Protein AF-D7MXZ9-F1 (afdb_monomer)

Sequence (85 aa):
MGNLFVKKPQITEVDRAILSLKTQRRKLSQYQQKLEKVIEAEKQAARDLIREKRKDRALLALRKKRTQEELLKQVDQWVINVEQQ

InterPro domains:
  IPR005024 Snf7 family [PF03357] (17-85)
  IPR005024 Snf7 family [PTHR22761] (10-85)

Organism: Arabidopsis lyrata subsp. lyrata (NCBI:txid81972)

Radius of gyration: 22.24 Å; Cα contacts (8 Å, |Δi|>4): 42; chains: 1; bounding box: 36×32×70 Å

Structure (mmCIF, N/CA/C/O backbone):
data_AF-D7MXZ9-F1
#
_entry.id   AF-D7MXZ9-F1
#
loop_
_atom_site.group_PDB
_atom_site.id
_atom_site.type_symbol
_atom_site.label_atom_id
_atom_site.label_alt_id
_atom_site.label_comp_id
_atom_site.label_asym_id
_atom_site.label_entity_id
_atom_site.label_seq_id
_atom_site.pdbx_PDB_ins_code
_atom_site.Cartn_x
_atom_site.Cartn_y
_atom_site.Cartn_z
_atom_site.occupancy
_atom_site.B_iso_or_equiv
_atom_site.auth_seq_id
_atom_site.auth_comp_id
_atom_site.auth_asym_id
_atom_site.auth_atom_id
_atom_site.pdbx_PDB_model_num
ATOM 1 N N . MET A 1 1 ? 13.042 27.793 -49.161 1.00 48.47 1 MET A N 1
ATOM 2 C CA . MET A 1 1 ? 14.021 26.687 -49.240 1.00 48.47 1 MET A CA 1
ATOM 3 C C . MET A 1 1 ? 13.885 25.863 -47.966 1.00 48.47 1 MET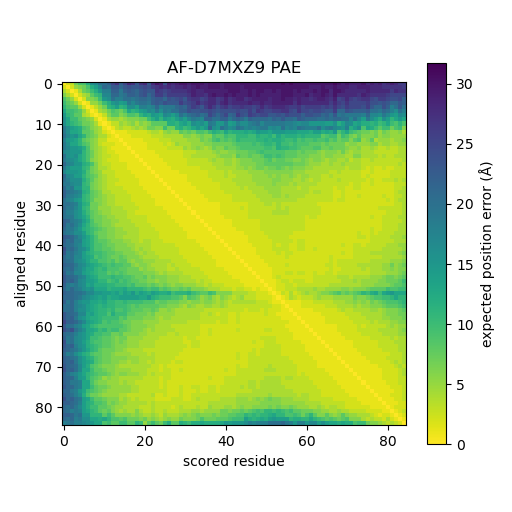 A C 1
ATOM 5 O O . MET A 1 1 ? 14.401 26.267 -46.934 1.00 48.47 1 MET A O 1
ATOM 9 N N . GLY A 1 2 ? 13.051 24.821 -47.992 1.00 50.00 2 GLY A N 1
ATOM 10 C CA . GLY A 1 2 ? 12.706 24.028 -46.809 1.00 50.00 2 GLY A CA 1
ATOM 11 C C . GLY A 1 2 ? 13.544 22.756 -46.730 1.00 50.00 2 GLY A C 1
ATOM 12 O O . GLY A 1 2 ? 13.479 21.926 -47.632 1.00 50.00 2 GLY A O 1
ATOM 13 N N . ASN A 1 3 ? 14.292 22.580 -45.641 1.00 55.72 3 ASN A N 1
ATOM 14 C CA . ASN A 1 3 ? 14.905 21.298 -45.302 1.00 55.72 3 ASN A CA 1
ATOM 15 C C . ASN A 1 3 ? 13.815 20.354 -44.765 1.00 55.72 3 ASN A C 1
ATOM 17 O O . ASN A 1 3 ? 13.491 20.371 -43.581 1.00 55.72 3 ASN A O 1
ATOM 21 N N . LEU A 1 4 ? 13.239 19.539 -45.652 1.00 59.72 4 LEU A N 1
ATOM 22 C CA . LEU A 1 4 ? 12.161 18.576 -45.368 1.00 59.72 4 LEU A CA 1
ATOM 23 C C . LEU A 1 4 ? 12.647 17.146 -45.073 1.00 59.72 4 LEU A C 1
ATOM 25 O O . LEU A 1 4 ? 11.838 16.227 -45.005 1.00 59.72 4 LEU A O 1
ATOM 29 N N . PHE A 1 5 ? 13.947 16.932 -44.863 1.00 63.28 5 PHE A N 1
ATOM 30 C CA . PH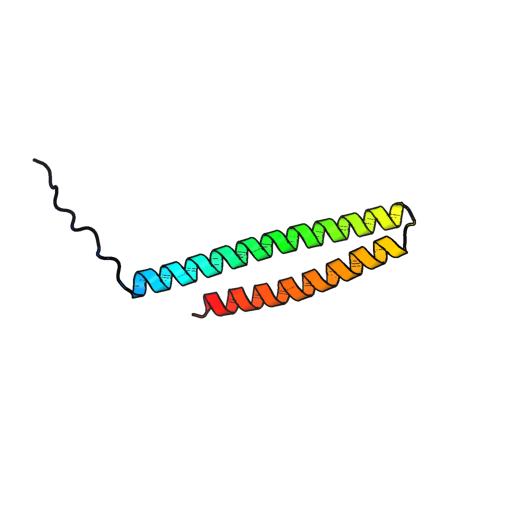E A 1 5 ? 14.496 15.598 -44.599 1.00 63.28 5 PHE A CA 1
ATOM 31 C C . PHE A 1 5 ? 15.246 15.529 -43.267 1.00 63.28 5 PHE A C 1
ATOM 33 O O . PHE A 1 5 ? 16.431 15.217 -43.196 1.00 63.28 5 PHE A O 1
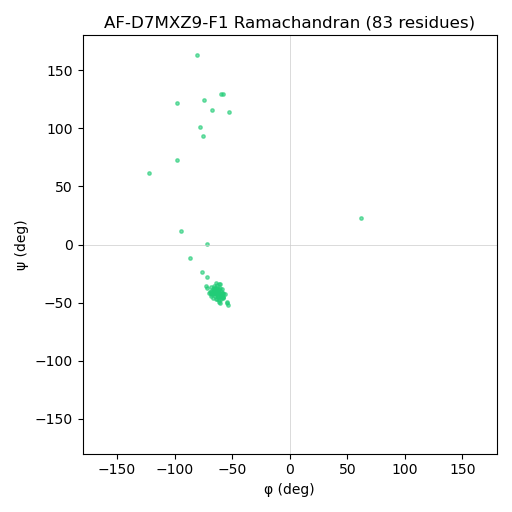ATOM 40 N N . VAL A 1 6 ? 14.527 15.778 -42.172 1.00 65.25 6 VAL A N 1
ATOM 41 C CA . VAL A 1 6 ? 14.942 15.245 -40.870 1.00 65.25 6 VAL A CA 1
ATOM 42 C C . VAL A 1 6 ? 14.527 13.773 -40.862 1.00 65.25 6 VAL A C 1
ATOM 44 O O . VAL A 1 6 ? 13.346 13.462 -40.699 1.00 65.25 6 VAL A O 1
ATOM 47 N N . LYS A 1 7 ? 15.476 12.855 -41.101 1.00 64.94 7 LYS A N 1
ATOM 48 C CA . LYS A 1 7 ? 15.249 11.414 -40.903 1.00 64.94 7 LYS A CA 1
ATOM 49 C C . LYS A 1 7 ? 14.717 11.222 -39.483 1.00 64.94 7 LYS A C 1
ATOM 51 O O . LYS A 1 7 ? 15.431 11.494 -38.521 1.00 64.94 7 LYS A O 1
ATOM 56 N N . LYS A 1 8 ? 13.464 10.780 -39.349 1.00 68.88 8 LYS A N 1
ATOM 57 C CA . LYS A 1 8 ? 12.918 10.421 -38.038 1.00 68.88 8 LYS A CA 1
ATOM 58 C C . LYS A 1 8 ? 13.785 9.293 -37.461 1.00 68.88 8 LYS A C 1
ATOM 60 O O . LYS A 1 8 ? 14.036 8.329 -38.191 1.00 68.88 8 LYS A O 1
ATOM 65 N N . PRO A 1 9 ? 14.262 9.405 -36.210 1.00 74.56 9 PRO A N 1
ATOM 66 C CA . PRO A 1 9 ? 15.030 8.336 -35.587 1.00 74.56 9 PRO A CA 1
ATOM 67 C C . PRO A 1 9 ? 14.186 7.058 -35.579 1.00 74.56 9 PRO A C 1
ATOM 69 O O . PRO A 1 9 ? 13.008 7.082 -35.215 1.00 74.56 9 PRO A O 1
ATOM 72 N N . GLN A 1 10 ? 14.770 5.959 -36.056 1.00 79.69 10 GLN A N 1
ATOM 73 C CA . GLN A 1 10 ? 14.105 4.662 -36.044 1.00 79.69 10 GLN A CA 1
ATOM 74 C C . GLN A 1 10 ? 14.113 4.136 -34.613 1.00 79.69 10 GLN A C 1
ATOM 76 O O . GLN A 1 10 ? 15.167 4.049 -33.991 1.00 79.69 10 GLN A O 1
ATOM 81 N N . ILE A 1 11 ? 12.929 3.820 -34.093 1.00 80.81 11 ILE A N 1
ATOM 82 C CA . ILE A 1 11 ? 12.769 3.289 -32.739 1.00 80.81 11 ILE A CA 1
ATOM 83 C C . ILE A 1 11 ? 13.396 1.896 -32.698 1.00 80.81 11 ILE A C 1
ATOM 85 O O . ILE A 1 11 ? 12.898 0.981 -33.362 1.00 80.81 11 ILE A O 1
ATOM 89 N N . THR A 1 12 ? 14.455 1.740 -31.909 1.00 89.25 12 THR A N 1
ATOM 90 C CA . THR A 1 12 ? 15.148 0.462 -31.720 1.00 89.25 12 THR A CA 1
ATOM 91 C C . THR A 1 12 ? 14.412 -0.426 -30.712 1.00 89.25 12 THR A C 1
ATOM 93 O O . THR A 1 12 ? 13.561 0.033 -29.945 1.00 89.25 12 THR A O 1
ATOM 96 N N . GLU A 1 13 ? 14.715 -1.724 -30.692 1.00 87.50 13 GLU A N 1
ATOM 97 C CA . GLU A 1 13 ? 14.171 -2.644 -29.678 1.00 87.50 13 GLU A CA 1
ATOM 98 C C . GLU A 1 13 ? 14.580 -2.233 -28.257 1.00 87.50 13 GLU A C 1
ATOM 100 O O . GLU A 1 13 ? 13.776 -2.321 -27.327 1.00 87.50 13 GLU A O 1
ATOM 105 N N . VAL A 1 14 ? 15.786 -1.676 -28.115 1.00 85.88 14 VAL A N 1
ATOM 106 C CA . VAL A 1 14 ? 16.296 -1.107 -26.863 1.00 85.88 14 VAL A CA 1
ATOM 107 C C . VAL A 1 14 ? 15.429 0.070 -26.407 1.00 85.88 14 VAL A C 1
ATOM 109 O O . VAL A 1 14 ? 15.010 0.107 -25.251 1.00 85.88 14 VAL A O 1
ATOM 112 N N . ASP A 1 15 ? 15.061 0.984 -27.313 1.00 87.00 15 ASP A N 1
ATOM 113 C CA . ASP A 1 15 ? 14.177 2.114 -26.985 1.00 87.00 15 ASP A CA 1
ATOM 114 C C . ASP A 1 15 ? 12.802 1.643 -26.485 1.00 87.00 15 ASP A C 1
ATOM 116 O O . ASP A 1 15 ? 12.228 2.226 -25.559 1.00 87.00 15 ASP A O 1
ATOM 120 N N . ARG A 1 16 ? 12.273 0.558 -27.068 1.00 89.31 16 ARG A N 1
ATOM 121 C CA . ARG A 1 16 ? 11.002 -0.051 -26.643 1.00 89.31 16 ARG A CA 1
ATOM 122 C C . ARG A 1 16 ? 11.118 -0.688 -25.259 1.00 89.31 16 ARG A C 1
ATOM 124 O O . ARG A 1 16 ? 10.212 -0.507 -24.444 1.00 89.31 16 ARG A O 1
ATOM 131 N N . ALA A 1 17 ? 12.216 -1.389 -24.980 1.00 88.19 17 ALA A N 1
ATOM 132 C CA . ALA A 1 17 ? 12.478 -1.988 -23.672 1.00 88.19 17 ALA A CA 1
ATOM 133 C C . ALA A 1 17 ? 12.599 -0.911 -22.580 1.00 88.19 17 ALA A C 1
ATOM 135 O O . ALA A 1 17 ? 11.904 -0.982 -21.564 1.00 88.19 17 ALA A O 1
ATOM 136 N N . ILE A 1 18 ? 13.369 0.152 -22.840 1.00 89.56 18 ILE A N 1
ATOM 137 C CA . ILE A 1 18 ? 13.514 1.300 -21.932 1.00 89.56 18 ILE A CA 1
ATOM 138 C C . ILE A 1 18 ? 12.156 1.968 -21.675 1.00 89.56 18 ILE A C 1
ATOM 140 O O . ILE A 1 18 ? 11.827 2.313 -20.537 1.00 89.56 18 ILE A O 1
ATOM 144 N N . LEU A 1 19 ? 11.338 2.156 -22.715 1.00 92.44 19 LEU A N 1
ATOM 145 C CA . LEU A 1 19 ? 10.001 2.731 -22.563 1.00 92.44 19 LEU A CA 1
ATOM 146 C C . LEU A 1 19 ? 9.086 1.843 -21.706 1.00 92.44 19 LEU A C 1
ATOM 148 O O . LEU A 1 19 ? 8.318 2.362 -20.888 1.00 92.44 19 LEU A O 1
ATOM 152 N N . SER A 1 20 ? 9.167 0.523 -21.878 1.00 90.44 20 SER A N 1
ATOM 153 C CA . SER A 1 20 ? 8.407 -0.442 -21.082 1.00 90.44 20 SER A CA 1
ATOM 154 C C . SER A 1 20 ? 8.774 -0.349 -19.599 1.00 90.44 20 SER A C 1
ATOM 156 O O . SER A 1 20 ? 7.883 -0.142 -18.772 1.00 90.44 20 SER A O 1
ATOM 158 N N . LEU A 1 21 ? 10.072 -0.367 -19.269 1.00 91.69 21 LEU A N 1
ATOM 159 C CA . LEU A 1 21 ? 10.570 -0.231 -17.893 1.00 91.69 21 LEU A CA 1
ATOM 160 C C . LEU A 1 21 ? 10.132 1.098 -17.261 1.00 91.69 21 LEU A C 1
ATOM 162 O O . LEU A 1 21 ? 9.574 1.127 -16.163 1.00 91.69 21 LEU A O 1
ATOM 166 N N . LYS A 1 22 ? 10.257 2.215 -17.994 1.00 92.69 22 LYS A N 1
ATOM 167 C CA . LYS A 1 22 ? 9.768 3.530 -17.533 1.00 92.69 22 LYS A CA 1
ATOM 168 C C . LYS A 1 22 ? 8.263 3.531 -17.267 1.00 92.69 22 LYS A C 1
ATOM 170 O O . LYS A 1 22 ? 7.796 4.129 -16.295 1.00 92.69 22 LYS A O 1
ATOM 175 N N . THR A 1 23 ? 7.495 2.863 -18.123 1.00 93.88 23 THR A N 1
ATOM 176 C CA . THR A 1 23 ? 6.042 2.745 -17.967 1.00 93.88 23 THR A CA 1
ATOM 177 C C . THR A 1 23 ? 5.686 1.897 -16.748 1.00 93.88 23 THR A C 1
ATOM 179 O O . THR A 1 23 ? 4.789 2.276 -15.993 1.00 93.88 23 THR A O 1
ATOM 182 N N . GLN A 1 24 ? 6.389 0.783 -16.527 1.00 91.56 24 GLN A N 1
ATOM 183 C CA . GLN A 1 24 ? 6.219 -0.074 -15.353 1.00 91.56 24 GLN A CA 1
ATOM 184 C C . GLN A 1 24 ? 6.519 0.693 -14.064 1.00 91.56 24 GLN A C 1
ATOM 186 O O . GLN A 1 24 ? 5.653 0.752 -13.190 1.00 91.56 24 GLN A O 1
ATOM 191 N N . ARG A 1 25 ? 7.663 1.387 -13.991 1.00 92.75 25 ARG A N 1
ATOM 192 C CA . ARG A 1 25 ? 8.029 2.235 -12.846 1.00 92.75 25 ARG A CA 1
ATOM 193 C C . ARG A 1 25 ? 6.946 3.265 -12.541 1.00 92.75 25 ARG A C 1
ATOM 195 O O . ARG A 1 25 ? 6.456 3.338 -11.420 1.00 92.75 25 ARG A O 1
ATOM 202 N N . ARG A 1 26 ? 6.491 4.012 -13.555 1.00 94.31 26 ARG A N 1
ATOM 203 C CA . ARG A 1 26 ? 5.441 5.029 -13.382 1.00 94.31 26 ARG A CA 1
ATOM 204 C C . ARG A 1 26 ? 4.139 4.433 -12.840 1.00 94.31 26 ARG A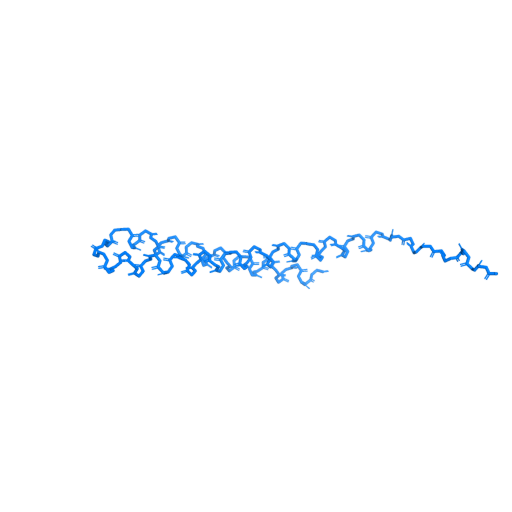 C 1
ATOM 206 O O . ARG A 1 26 ? 3.504 5.051 -11.989 1.00 94.31 26 ARG A O 1
ATOM 213 N N . LYS A 1 27 ? 3.723 3.262 -13.331 1.00 94.50 27 LYS A N 1
ATOM 214 C CA . LYS A 1 27 ? 2.515 2.577 -12.845 1.00 94.50 27 LYS A CA 1
ATOM 215 C C . LYS A 1 27 ? 2.663 2.136 -11.389 1.00 94.50 27 LYS A C 1
ATOM 217 O O . LYS A 1 27 ? 1.724 2.330 -10.621 1.00 94.50 27 LYS A O 1
ATOM 222 N N . LEU A 1 28 ? 3.825 1.603 -11.009 1.00 93.69 28 LEU A N 1
ATOM 223 C CA . LEU A 1 28 ? 4.110 1.215 -9.627 1.00 93.69 28 LEU A CA 1
ATOM 224 C C . LEU A 1 28 ? 4.102 2.429 -8.689 1.00 93.69 28 LEU A C 1
ATOM 226 O O . LEU A 1 28 ? 3.387 2.402 -7.694 1.00 93.69 28 LEU A O 1
ATOM 230 N N . SER A 1 29 ? 4.758 3.536 -9.051 1.00 93.06 29 SER A N 1
ATOM 231 C CA . SER A 1 29 ? 4.723 4.771 -8.247 1.00 93.06 29 SER A CA 1
ATOM 232 C C . SER A 1 29 ? 3.308 5.348 -8.113 1.00 93.06 29 SER A C 1
ATOM 234 O O . SER A 1 29 ? 2.917 5.824 -7.051 1.00 93.06 29 SER A O 1
ATOM 236 N N . GLN A 1 30 ? 2.492 5.288 -9.172 1.00 94.81 30 GLN A N 1
ATOM 237 C CA . GLN A 1 30 ? 1.083 5.689 -9.083 1.00 94.81 30 GLN A CA 1
ATOM 238 C C . GLN A 1 30 ? 0.281 4.782 -8.148 1.00 94.81 30 GLN A C 1
ATOM 240 O O . GLN A 1 30 ? -0.628 5.254 -7.464 1.00 94.81 30 GLN A O 1
ATOM 245 N N . TYR A 1 31 ? 0.575 3.484 -8.144 1.00 94.94 31 TYR A N 1
ATOM 246 C CA . TYR A 1 31 ? -0.082 2.532 -7.260 1.00 94.94 31 TYR A CA 1
ATOM 247 C C . TYR A 1 31 ? 0.328 2.742 -5.797 1.00 94.94 31 TYR A C 1
ATOM 249 O O . TYR A 1 31 ? -0.548 2.793 -4.936 1.00 94.94 31 TYR A O 1
ATOM 257 N N . GLN A 1 32 ? 1.614 2.989 -5.539 1.00 93.62 32 GLN A N 1
ATOM 258 C CA . GLN A 1 32 ? 2.156 3.375 -4.234 1.00 93.62 32 GLN A CA 1
ATOM 259 C C . GLN A 1 32 ? 1.429 4.606 -3.666 1.00 93.62 32 GLN A C 1
ATOM 261 O O . GLN A 1 32 ? 0.845 4.536 -2.589 1.00 93.62 32 GLN A O 1
ATOM 266 N N . GLN A 1 33 ? 1.325 5.692 -4.442 1.00 95.25 33 GLN A N 1
ATOM 267 C CA . GLN A 1 33 ? 0.610 6.907 -4.018 1.00 95.25 33 GLN A CA 1
ATOM 268 C C . GLN A 1 33 ? -0.879 6.665 -3.733 1.00 95.25 33 GLN A C 1
ATOM 270 O O . GLN A 1 33 ? -1.476 7.321 -2.877 1.00 95.25 33 GLN A O 1
ATOM 275 N N . LYS A 1 34 ? -1.523 5.757 -4.477 1.00 95.69 34 LYS A N 1
ATOM 276 C CA . LYS A 1 34 ? -2.916 5.376 -4.204 1.00 95.69 34 LYS A CA 1
ATOM 277 C C . LYS A 1 34 ? -3.016 4.613 -2.886 1.00 95.69 34 LYS A C 1
ATOM 279 O O . LYS A 1 34 ? -3.906 4.928 -2.105 1.00 95.69 34 LYS A O 1
ATOM 284 N N . LEU A 1 35 ? -2.115 3.665 -2.633 1.00 94.69 35 LEU A N 1
ATOM 285 C CA . LEU A 1 35 ? -2.070 2.903 -1.383 1.00 94.69 35 LEU A CA 1
ATOM 286 C C . LEU A 1 35 ? -1.861 3.810 -0.170 1.00 94.69 35 LEU A C 1
ATOM 288 O O . LEU A 1 35 ? -2.627 3.719 0.782 1.00 94.69 35 LEU A O 1
ATOM 292 N N . GLU A 1 36 ? -0.914 4.745 -0.230 1.00 94.81 36 GLU A N 1
ATOM 293 C CA . GLU A 1 36 ? -0.676 5.717 0.848 1.00 94.81 36 GLU A CA 1
ATOM 294 C C . GLU A 1 36 ? -1.933 6.529 1.191 1.00 94.81 36 GLU A C 1
ATOM 296 O O . GLU A 1 36 ? -2.273 6.702 2.363 1.00 94.81 36 GLU A O 1
ATOM 301 N N . LYS A 1 37 ? -2.679 6.977 0.171 1.00 96.12 37 LYS A N 1
ATOM 302 C CA . LYS A 1 37 ? -3.949 7.692 0.373 1.00 96.12 37 LYS A CA 1
ATOM 303 C C . LYS A 1 37 ? -5.000 6.824 1.058 1.00 96.12 37 LYS A C 1
ATOM 305 O O . LYS A 1 37 ? -5.735 7.330 1.905 1.00 96.12 37 LYS A O 1
ATOM 310 N N . VAL A 1 38 ? -5.093 5.542 0.701 1.00 95.19 38 VAL A N 1
ATOM 311 C CA . VAL A 1 38 ? -6.051 4.626 1.337 1.00 95.19 38 VAL A CA 1
ATOM 312 C C . VAL A 1 38 ? -5.639 4.340 2.785 1.00 95.19 38 VAL A C 1
ATOM 314 O O . VAL A 1 38 ? -6.494 4.402 3.665 1.00 95.19 38 VAL A O 1
ATOM 317 N N . ILE A 1 39 ? -4.348 4.145 3.065 1.00 95.44 39 ILE A N 1
ATOM 318 C CA . ILE A 1 39 ? -3.823 3.958 4.427 1.00 95.44 39 ILE A CA 1
ATOM 319 C C . ILE A 1 39 ? -4.162 5.161 5.318 1.00 95.44 39 ILE A C 1
ATOM 321 O O . ILE A 1 39 ? -4.631 4.981 6.447 1.00 95.44 39 ILE A O 1
ATOM 325 N N . GLU A 1 40 ? -3.970 6.390 4.827 1.00 95.31 40 GLU A N 1
ATOM 326 C CA . GLU A 1 40 ? -4.313 7.593 5.598 1.00 95.31 40 GLU A CA 1
ATOM 327 C C . GLU A 1 40 ? -5.831 7.714 5.809 1.00 95.31 40 GLU A C 1
ATOM 329 O O . GLU A 1 40 ? -6.277 8.047 6.910 1.00 95.31 40 GLU A O 1
ATOM 334 N N . ALA A 1 41 ? -6.641 7.359 4.805 1.00 94.62 41 ALA A N 1
ATOM 335 C CA . ALA A 1 41 ? -8.095 7.320 4.939 1.00 94.62 41 ALA A CA 1
ATOM 336 C C . ALA A 1 41 ? -8.555 6.287 5.984 1.00 94.62 41 ALA A C 1
ATOM 338 O O . ALA A 1 41 ? -9.427 6.581 6.800 1.00 94.62 41 ALA A O 1
ATOM 339 N N . GLU A 1 42 ? -7.952 5.096 6.019 1.00 93.38 42 GLU A N 1
ATOM 340 C CA . GLU A 1 42 ? -8.274 4.063 7.010 1.00 93.38 42 GLU A CA 1
ATOM 341 C C . GLU A 1 42 ? -7.847 4.454 8.423 1.00 93.38 42 GLU A C 1
ATOM 343 O O . GLU A 1 42 ? -8.562 4.188 9.392 1.00 93.38 42 GLU A O 1
ATOM 348 N N . LYS A 1 43 ? -6.711 5.140 8.554 1.00 94.81 43 LYS A N 1
ATOM 349 C CA . LYS A 1 43 ? -6.250 5.712 9.822 1.00 94.81 43 LYS A CA 1
ATOM 350 C C . LYS A 1 43 ? -7.209 6.786 10.334 1.00 94.81 43 LYS A C 1
ATOM 352 O O . LYS A 1 43 ? -7.516 6.796 11.528 1.00 94.81 43 LYS A O 1
ATOM 357 N N . GLN A 1 44 ? -7.702 7.660 9.457 1.00 94.75 44 GLN A N 1
ATOM 358 C CA . GLN A 1 44 ? -8.696 8.664 9.827 1.00 94.75 44 GLN A CA 1
ATOM 359 C C . GLN A 1 44 ? -10.033 8.009 10.204 1.00 94.75 44 GLN A C 1
ATOM 361 O O . GLN A 1 44 ? -10.559 8.278 11.282 1.00 94.75 44 GLN A O 1
ATOM 366 N N . ALA A 1 45 ? -10.507 7.048 9.407 1.00 93.31 45 ALA A N 1
ATOM 367 C CA . ALA A 1 45 ? -11.715 6.283 9.709 1.00 93.31 45 ALA A CA 1
ATOM 368 C C . ALA A 1 45 ? -11.620 5.558 11.063 1.00 93.31 45 ALA A C 1
ATOM 370 O O . ALA A 1 45 ? -12.570 5.574 11.842 1.00 93.31 45 ALA A O 1
ATOM 371 N N . ALA A 1 46 ? -10.470 4.960 11.390 1.00 92.94 46 ALA A N 1
ATOM 372 C CA . ALA A 1 46 ? -10.255 4.332 12.691 1.00 92.94 46 ALA A CA 1
ATOM 373 C C . ALA A 1 46 ? -10.344 5.346 13.846 1.00 92.94 46 ALA A C 1
ATOM 375 O O . ALA A 1 46 ? -10.955 5.046 14.872 1.00 92.94 46 ALA A O 1
ATOM 376 N N . ARG A 1 47 ? -9.780 6.554 13.683 1.00 93.94 47 ARG A N 1
ATOM 377 C CA . ARG A 1 47 ? -9.875 7.634 14.684 1.00 93.94 47 ARG A CA 1
ATOM 378 C C . ARG A 1 47 ? -11.317 8.080 14.905 1.00 93.94 47 ARG A C 1
ATOM 380 O O . ARG A 1 47 ? -11.733 8.229 16.053 1.00 93.94 47 ARG A O 1
ATOM 387 N N . ASP A 1 48 ? -12.077 8.249 13.831 1.00 94.75 48 ASP A N 1
ATOM 388 C CA . ASP A 1 48 ? -13.471 8.687 13.909 1.00 94.75 48 ASP A CA 1
ATOM 389 C C . ASP A 1 48 ? -14.363 7.603 14.534 1.00 94.75 48 ASP A C 1
ATOM 391 O O . ASP A 1 48 ? -15.143 7.884 15.442 1.00 94.75 48 ASP A O 1
ATOM 395 N N . LEU A 1 49 ? -14.142 6.329 14.195 1.00 94.31 49 LEU A N 1
ATOM 396 C CA . LEU A 1 49 ? -14.852 5.199 14.808 1.00 94.31 49 LEU A CA 1
ATOM 397 C C . LEU A 1 49 ? -14.560 5.040 16.309 1.00 94.31 49 LEU A C 1
ATOM 399 O O . LEU A 1 49 ? -15.443 4.630 17.067 1.00 94.31 49 LEU A O 1
ATOM 403 N N . ILE A 1 50 ? -13.347 5.376 16.762 1.00 93.00 50 ILE A N 1
ATOM 404 C CA . ILE A 1 50 ? -13.016 5.407 18.196 1.00 93.00 50 ILE A CA 1
ATOM 405 C C . ILE A 1 50 ? -13.799 6.519 18.904 1.00 93.00 50 ILE A C 1
ATOM 407 O O . ILE A 1 50 ? -14.335 6.279 19.988 1.00 93.00 50 ILE A O 1
ATOM 411 N N . ARG A 1 51 ? -13.918 7.705 18.290 1.00 94.12 51 ARG A N 1
ATOM 412 C CA . ARG A 1 51 ? -14.718 8.824 18.826 1.00 94.12 51 ARG A CA 1
ATOM 413 C C . ARG A 1 51 ? -16.202 8.468 18.920 1.00 94.12 51 ARG A C 1
ATOM 415 O O . ARG A 1 51 ? -16.837 8.778 19.922 1.00 94.12 51 ARG A O 1
ATOM 422 N N . GLU A 1 52 ? -16.721 7.730 17.941 1.00 94.56 52 GLU A N 1
ATOM 423 C CA . GLU A 1 52 ? -18.087 7.183 17.942 1.00 94.56 52 GLU A CA 1
ATOM 424 C C . GLU A 1 52 ? -18.294 6.014 18.932 1.00 94.56 52 GLU A C 1
ATOM 426 O O . GLU A 1 52 ? -19.393 5.468 19.015 1.00 94.56 52 GLU A O 1
ATOM 431 N N . LYS A 1 53 ? -17.263 5.599 19.687 1.00 92.38 53 LYS A N 1
ATOM 432 C CA . LYS A 1 53 ? -17.264 4.432 20.598 1.00 92.38 53 LYS A CA 1
ATOM 433 C C . LYS A 1 53 ? -17.512 3.080 19.904 1.00 92.38 53 LYS A C 1
ATOM 435 O O . LYS A 1 53 ? -17.887 2.103 20.551 1.00 92.38 53 LYS A O 1
ATOM 440 N N . ARG A 1 54 ? -17.240 2.972 18.600 1.00 92.56 54 ARG A N 1
ATOM 441 C CA . ARG A 1 54 ? -17.475 1.767 17.780 1.00 92.56 54 ARG A CA 1
ATOM 442 C C . ARG A 1 54 ? -16.206 0.936 17.622 1.00 92.56 54 ARG A C 1
ATOM 444 O O . ARG A 1 54 ? -15.597 0.880 16.550 1.00 92.56 54 ARG A O 1
ATOM 451 N N . LYS A 1 55 ? -15.815 0.269 18.708 1.00 89.88 55 LYS A N 1
ATOM 452 C CA . LYS A 1 55 ? -14.538 -0.458 18.816 1.00 89.88 55 LYS A CA 1
ATOM 453 C C . LYS A 1 55 ? -14.350 -1.548 17.753 1.00 89.88 55 LYS A C 1
ATOM 455 O O . LYS A 1 55 ? -13.280 -1.614 17.157 1.00 89.88 55 LYS A O 1
ATOM 460 N N . ASP A 1 56 ? -15.380 -2.337 17.450 1.00 91.44 56 ASP A N 1
ATOM 461 C CA . ASP A 1 56 ? -15.260 -3.460 16.502 1.00 91.44 56 ASP A CA 1
ATOM 462 C C . ASP A 1 56 ? -14.943 -2.990 15.079 1.00 91.44 56 ASP A C 1
ATOM 464 O O . ASP A 1 56 ? -14.103 -3.561 14.379 1.00 91.44 56 ASP A O 1
ATOM 468 N N . ARG A 1 57 ? -15.575 -1.887 14.658 1.00 91.31 57 ARG A N 1
ATOM 469 C CA . ARG A 1 57 ? -15.321 -1.284 13.345 1.00 91.31 57 ARG A CA 1
ATOM 470 C C . ARG A 1 57 ? -13.954 -0.612 13.291 1.00 91.31 57 ARG A C 1
ATOM 472 O O . ARG A 1 57 ? -13.281 -0.716 12.268 1.00 91.31 57 ARG A O 1
ATOM 479 N N . ALA A 1 58 ? -13.526 0.032 14.378 1.00 92.31 58 ALA A N 1
ATOM 480 C CA . ALA A 1 58 ? -12.185 0.603 14.468 1.00 92.31 58 ALA A CA 1
ATOM 481 C C . ALA A 1 58 ? -11.106 -0.488 14.353 1.00 92.31 58 ALA A C 1
ATOM 483 O O . ALA A 1 58 ? -10.138 -0.325 13.614 1.00 92.31 58 ALA A O 1
ATOM 484 N N . LEU A 1 59 ? -11.303 -1.637 15.008 1.00 93.69 59 LEU A N 1
ATOM 485 C CA . LEU A 1 59 ? -10.391 -2.777 14.917 1.00 93.69 59 LEU A CA 1
ATOM 486 C C . LEU A 1 59 ? -10.315 -3.337 13.488 1.00 93.69 59 LEU A C 1
ATOM 488 O O . LEU A 1 59 ? -9.227 -3.653 13.006 1.00 93.69 59 LEU A O 1
ATOM 492 N N . LEU A 1 60 ? -11.449 -3.419 12.786 1.00 94.50 60 LEU A N 1
ATOM 493 C CA . LEU A 1 60 ? -11.475 -3.820 11.380 1.00 94.50 60 LEU A CA 1
ATOM 494 C C . LEU A 1 60 ? -10.699 -2.836 10.490 1.00 94.50 60 LEU A C 1
ATOM 496 O O . LEU A 1 60 ? -9.913 -3.278 9.655 1.00 94.50 60 LEU A O 1
ATOM 500 N N . ALA A 1 61 ? -10.883 -1.526 10.682 1.00 92.94 61 ALA A N 1
ATOM 501 C CA . ALA A 1 61 ? -10.145 -0.501 9.940 1.00 92.94 61 ALA A CA 1
ATOM 502 C C . ALA A 1 61 ? -8.628 -0.604 10.180 1.00 92.94 61 ALA A C 1
ATOM 504 O O . ALA A 1 61 ? -7.848 -0.556 9.234 1.00 92.94 61 ALA A O 1
ATOM 505 N N . LEU A 1 62 ? -8.203 -0.852 11.422 1.00 93.31 62 LEU A N 1
ATOM 506 C CA . LEU A 1 62 ? -6.790 -1.063 11.754 1.00 93.31 62 LEU A CA 1
ATOM 507 C C . LEU A 1 62 ? -6.210 -2.344 11.134 1.00 93.31 62 LEU A C 1
ATOM 509 O O . LEU A 1 62 ? -5.051 -2.354 10.720 1.00 93.31 62 LEU A O 1
ATOM 513 N N . ARG A 1 63 ? -6.997 -3.425 11.040 1.00 94.94 63 ARG A N 1
ATOM 514 C CA . ARG A 1 63 ? -6.570 -4.657 10.353 1.00 94.94 63 ARG A CA 1
ATOM 515 C C . ARG A 1 63 ? -6.371 -4.425 8.859 1.00 94.94 63 ARG A C 1
ATOM 517 O O . ARG A 1 63 ? -5.356 -4.857 8.321 1.00 94.94 63 ARG A O 1
ATOM 524 N N . LYS A 1 64 ? -7.297 -3.712 8.210 1.00 94.00 64 LYS A N 1
ATOM 525 C CA . LYS A 1 64 ? -7.151 -3.336 6.798 1.00 94.00 64 LYS A CA 1
ATOM 526 C C . LYS A 1 64 ? -5.917 -2.458 6.581 1.00 94.00 64 LYS A C 1
ATOM 528 O O . LYS A 1 64 ? -5.111 -2.776 5.705 1.00 94.00 64 LYS A O 1
ATOM 533 N N . LYS A 1 65 ? -5.683 -1.490 7.474 1.00 94.81 65 LYS A N 1
ATOM 534 C CA . LYS A 1 65 ? -4.497 -0.627 7.431 1.00 94.81 65 LYS A CA 1
ATOM 535 C C . LYS A 1 65 ? -3.220 -1.457 7.414 1.00 94.81 65 LYS A C 1
ATOM 537 O O . LYS A 1 65 ? -2.373 -1.266 6.550 1.00 94.81 65 LYS A O 1
ATOM 542 N N . ARG A 1 66 ? -3.110 -2.427 8.327 1.00 95.50 66 ARG A N 1
ATOM 543 C CA . ARG A 1 66 ? -1.947 -3.320 8.401 1.00 95.50 66 ARG A CA 1
ATOM 544 C C . ARG A 1 66 ? -1.725 -4.086 7.095 1.00 95.50 66 ARG A C 1
ATOM 546 O O . ARG A 1 66 ? -0.600 -4.134 6.612 1.00 95.50 66 ARG A O 1
ATOM 553 N N . THR A 1 67 ? -2.780 -4.653 6.508 1.00 95.81 67 THR A N 1
ATOM 554 C CA . THR A 1 67 ? -2.651 -5.386 5.235 1.00 95.81 67 THR A CA 1
ATOM 555 C C . THR A 1 67 ? -2.204 -4.482 4.086 1.00 95.81 67 THR A C 1
ATOM 557 O O . THR A 1 67 ? -1.424 -4.905 3.237 1.00 95.81 67 THR A O 1
ATOM 560 N N . GLN A 1 68 ? -2.637 -3.218 4.075 1.00 93.75 68 GLN A N 1
ATOM 561 C CA . GLN A 1 68 ? -2.202 -2.249 3.070 1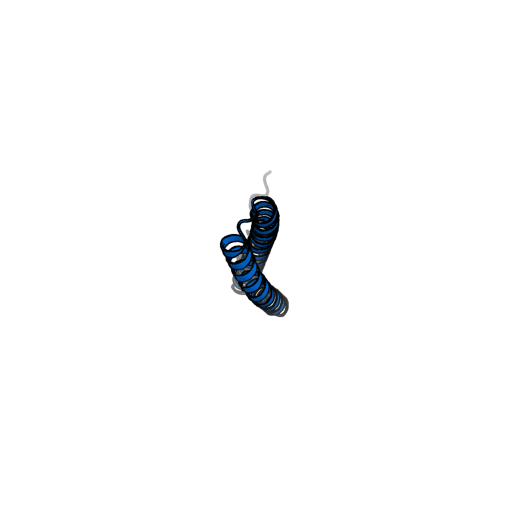.00 93.75 68 GLN A CA 1
ATOM 562 C C . GLN A 1 68 ? -0.760 -1.792 3.283 1.00 93.75 68 GLN A C 1
ATOM 564 O O . GLN A 1 68 ? -0.042 -1.611 2.308 1.00 93.75 68 GLN A O 1
ATOM 569 N N . GLU A 1 69 ? -0.308 -1.653 4.532 1.00 94.31 69 GLU A N 1
ATOM 570 C CA . GLU A 1 69 ? 1.096 -1.366 4.854 1.00 94.31 69 GLU A CA 1
ATOM 571 C C . GLU A 1 69 ? 2.021 -2.519 4.438 1.00 94.31 69 GLU A C 1
ATOM 573 O O . GLU A 1 69 ? 3.119 -2.286 3.937 1.00 94.31 69 GLU A O 1
ATOM 578 N N . GLU A 1 70 ? 1.583 -3.768 4.605 1.00 95.56 70 GLU A N 1
ATOM 579 C CA . GLU A 1 70 ? 2.314 -4.943 4.115 1.00 95.56 70 GLU A CA 1
ATOM 580 C C . GLU A 1 70 ? 2.378 -4.963 2.579 1.00 95.56 70 GLU A C 1
ATOM 582 O O . GLU A 1 70 ? 3.441 -5.220 2.013 1.00 95.56 70 GLU A O 1
ATOM 587 N N . LEU A 1 71 ? 1.280 -4.618 1.900 1.00 94.38 71 LEU A N 1
ATOM 588 C CA . LEU A 1 71 ? 1.247 -4.496 0.442 1.00 94.38 71 LEU A CA 1
ATOM 589 C C . LEU A 1 71 ? 2.123 -3.341 -0.068 1.00 94.38 71 LEU A C 1
ATOM 591 O O . LEU A 1 71 ? 2.816 -3.506 -1.068 1.00 94.38 71 LEU A O 1
ATOM 595 N N . LEU A 1 72 ? 2.148 -2.202 0.630 1.00 94.38 72 LEU A N 1
ATOM 596 C CA . LEU A 1 72 ? 2.998 -1.059 0.289 1.00 94.38 72 LEU A CA 1
ATOM 597 C C . LEU A 1 72 ? 4.479 -1.460 0.272 1.00 94.38 72 LEU A C 1
ATOM 599 O O . LEU A 1 72 ? 5.166 -1.192 -0.707 1.00 94.38 72 LEU A O 1
ATOM 603 N N . LYS A 1 73 ? 4.935 -2.215 1.281 1.00 94.94 73 LYS A N 1
ATOM 604 C CA . LYS A 1 73 ? 6.310 -2.744 1.325 1.00 94.94 73 LYS A CA 1
ATOM 605 C C . LYS A 1 73 ? 6.643 -3.639 0.129 1.00 94.94 73 LYS A C 1
ATOM 607 O O . LYS A 1 73 ? 7.761 -3.601 -0.375 1.00 94.94 73 LYS A O 1
ATOM 612 N N . GLN A 1 74 ? 5.691 -4.455 -0.326 1.00 94.31 74 GLN A N 1
ATOM 613 C CA . GLN A 1 74 ? 5.890 -5.290 -1.517 1.00 94.31 74 GLN A CA 1
ATOM 614 C C . GLN A 1 74 ? 6.001 -4.437 -2.785 1.00 94.31 74 GLN A C 1
ATOM 616 O O . GLN A 1 74 ? 6.855 -4.702 -3.629 1.00 94.31 74 GLN A O 1
ATOM 621 N N . VAL A 1 75 ? 5.179 -3.391 -2.901 1.00 92.31 75 VAL A N 1
ATOM 622 C CA . VAL A 1 75 ? 5.232 -2.444 -4.023 1.00 92.31 75 VAL A CA 1
ATOM 623 C C . VAL A 1 75 ? 6.559 -1.689 -4.041 1.00 92.31 75 VAL A C 1
ATOM 625 O O . VAL A 1 75 ? 7.158 -1.579 -5.109 1.00 92.31 75 VAL A O 1
ATOM 628 N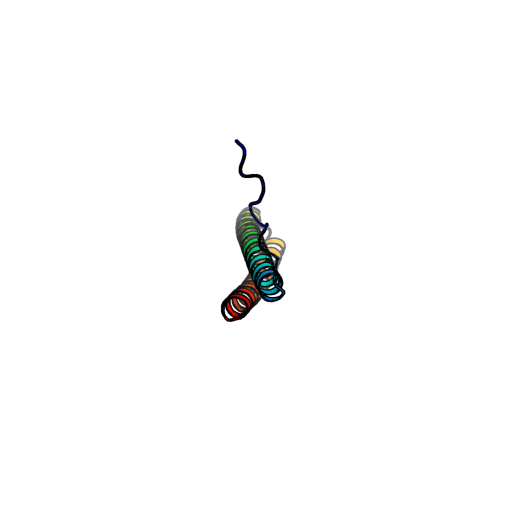 N . ASP A 1 76 ? 7.056 -1.244 -2.886 1.00 91.12 76 ASP A N 1
ATOM 629 C CA . ASP A 1 76 ? 8.367 -0.593 -2.770 1.00 91.12 76 ASP A CA 1
ATOM 630 C C . ASP A 1 76 ? 9.489 -1.515 -3.268 1.00 91.12 76 ASP A C 1
ATOM 632 O O . ASP A 1 76 ? 10.346 -1.097 -4.048 1.00 91.12 76 ASP A O 1
ATOM 636 N N . GLN A 1 77 ? 9.439 -2.803 -2.909 1.00 93.94 77 GLN A N 1
ATOM 637 C CA . GLN A 1 77 ? 10.395 -3.790 -3.409 1.00 93.94 77 GLN A CA 1
ATOM 638 C C . GLN A 1 77 ? 10.314 -3.955 -4.933 1.00 93.94 77 GLN A C 1
ATOM 640 O O . GLN A 1 77 ? 11.343 -4.058 -5.600 1.00 93.94 77 GLN A O 1
ATOM 645 N N . TRP A 1 78 ? 9.111 -3.966 -5.512 1.00 90.19 78 TRP A N 1
ATOM 646 C CA . TRP A 1 78 ? 8.950 -4.044 -6.966 1.00 90.19 78 TRP A CA 1
ATOM 647 C C . TRP A 1 78 ? 9.479 -2.802 -7.680 1.00 90.19 78 TRP A C 1
ATOM 649 O O . TRP A 1 78 ? 10.072 -2.938 -8.747 1.00 90.19 78 TRP A O 1
ATOM 659 N N . VAL A 1 79 ? 9.305 -1.609 -7.103 1.00 90.12 79 VAL A N 1
ATOM 660 C CA . VAL A 1 79 ? 9.871 -0.368 -7.655 1.00 90.12 79 VAL A CA 1
ATOM 661 C C . VAL A 1 79 ? 11.394 -0.454 -7.693 1.00 90.12 79 VAL A C 1
ATOM 663 O O . VAL A 1 79 ? 11.972 -0.209 -8.748 1.00 90.12 79 VAL A O 1
ATOM 666 N N . ILE A 1 80 ? 12.027 -0.877 -6.594 1.00 90.62 80 ILE A N 1
ATOM 667 C CA . ILE A 1 80 ? 13.487 -1.055 -6.521 1.00 90.62 80 ILE A CA 1
ATOM 668 C C . ILE A 1 80 ? 13.964 -2.053 -7.580 1.00 90.62 80 ILE A C 1
ATOM 670 O O . ILE A 1 80 ? 14.926 -1.783 -8.294 1.00 90.62 80 ILE A O 1
ATOM 674 N N . ASN A 1 81 ? 13.269 -3.182 -7.734 1.00 91.00 81 ASN A N 1
ATOM 675 C CA . ASN A 1 81 ? 13.644 -4.195 -8.720 1.00 91.00 81 ASN A CA 1
ATOM 676 C C . ASN A 1 81 ? 13.545 -3.667 -10.162 1.00 91.00 81 ASN A C 1
ATOM 678 O O . ASN A 1 81 ? 14.390 -4.001 -10.984 1.00 91.00 81 ASN A O 1
ATOM 682 N N . VAL A 1 82 ? 12.539 -2.839 -10.473 1.00 89.06 82 VAL A N 1
ATOM 683 C CA . VAL A 1 82 ? 12.395 -2.202 -11.798 1.00 89.06 82 VAL A CA 1
ATOM 684 C C . VAL A 1 82 ? 13.439 -1.102 -12.016 1.00 89.06 82 VAL A C 1
ATOM 686 O O . VAL A 1 82 ? 13.809 -0.837 -13.151 1.00 89.06 82 VAL A O 1
ATOM 689 N N . GLU A 1 83 ? 13.919 -0.452 -10.955 1.00 83.12 83 GLU A N 1
ATOM 690 C CA . GLU A 1 83 ? 14.990 0.552 -11.036 1.00 83.12 83 GLU A CA 1
ATOM 691 C C . GLU A 1 83 ? 16.386 -0.060 -11.213 1.00 83.12 83 GLU A 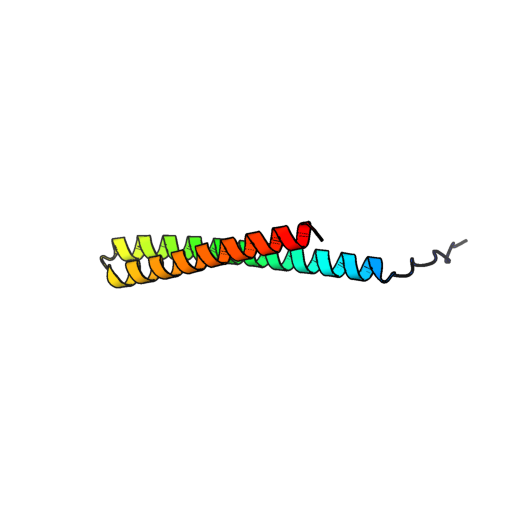C 1
ATOM 693 O O . GLU A 1 83 ? 17.283 0.620 -11.708 1.00 83.12 83 GLU A O 1
ATOM 698 N N . GLN A 1 84 ? 16.571 -1.320 -10.812 1.00 80.62 84 GLN A N 1
ATOM 699 C CA . GLN A 1 84 ? 17.828 -2.062 -10.960 1.00 80.62 84 GLN A CA 1
ATOM 700 C C . GLN A 1 84 ? 17.977 -2.775 -12.318 1.00 80.62 84 GLN A C 1
ATOM 702 O O . GLN A 1 84 ? 19.072 -3.259 -12.610 1.00 80.62 84 GLN A O 1
ATOM 707 N N . GLN A 1 85 ? 16.907 -2.858 -13.119 1.00 70.56 85 GLN A N 1
ATOM 708 C CA . GLN A 1 85 ? 16.897 -3.433 -14.476 1.00 70.56 85 GLN A CA 1
ATOM 709 C C . GLN A 1 85 ? 17.166 -2.379 -15.551 1.00 70.56 85 GLN A C 1
ATOM 711 O O . GLN A 1 85 ? 17.880 -2.726 -16.518 1.00 70.56 85 GLN A O 1
#

Foldseek 3Di:
DDPPDPPDDDQDPVNVVVVVLVVVLVVLVVVLVVLVVLLVVLVVVLVVCVVVVNNVVSVVSVVVSVVSVVVSVVSVVVSVVSVVD

Secondary structure (DSSP, 8-stat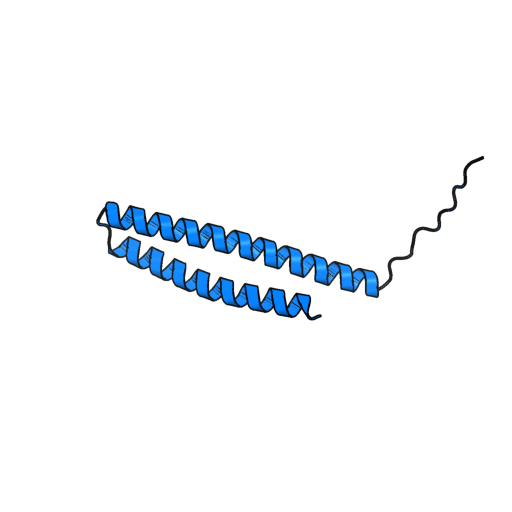e):
-------PPP--HHHHHHHHHHHHHHHHHHHHHHHHHHHHHHHHHHHHHHHTT-HHHHHHHHHHHHHHHHHHHHHHHHHHHHH--

pLDDT: mean 88.79, std 10.65, range [48.47, 96.12]

Nearest PDB structures (foldseek):
  5t8l-assembly1_A  TM=9.686E-01  e=5.371E-02  Saccharomyces cerevisiae S288C
  6zvt-assembly1_A  TM=9.786E-01  e=2.586E+00  Nostoc punctiforme
  9eon-assembly1_A  TM=9.711E-01  e=2.936E+00  Synechocystis sp. PCC 6803
  6zvs-assembly1_A  TM=9.791E-01  e=3.552E+00  Nostoc punctiforme
  6zw4-assembly1_A  TM=9.777E-01  e=3.552E+00  Nostoc punctiforme

Mean predicted aligned error: 7.24 Å

Solvent-accessible surface area (backbone atoms only — not comparable to full-atom values): 4813 Å² total; per-residue (Å²): 138,79,89,84,78,75,77,73,82,79,84,46,73,66,57,53,51,53,50,48,49,55,50,52,44,53,52,46,54,53,48,49,57,50,51,54,53,49,42,53,49,29,53,49,51,24,53,53,26,52,75,71,68,38,58,72,62,19,54,51,30,51,53,52,32,51,55,50,54,55,49,47,54,53,51,54,52,51,44,53,55,57,73,74,106

=== Feature glossary ===
Each block in this record encodes a different view of the same protein. In brief:

Predicted aligned error. PAE(i, j) answers: if I align the predicted and true structures on residue i, how far off (in Å) do I expect residue j to be? A block-diagonal PAE matrix with low values on the blocks and high values off-diagonal is the signature of a multi-domain protein with confidently predicted domains but uncertain inter-domain orientation.

Contact-map, Ramachandran, and PAE plots. Plot images: a contact map (which residues are close in 3D, as an N×N binary image), a Ramachandran scatter (backbone torsion angles, revealing secondary-structure composition at a glance), and — for AlphaFold structures — a PAE heatmap (pairwise prediction confidence).

Backbone torsions (φ/ψ). φ (phi) and ψ (psi) are the two rotatable backbone dihedrals per residue: φ is the C(i-1)–N–Cα–C torsion, ψ is the N–Cα–C–N(i+1) torsion, both in degrees on (−180°, 180°]. α-helical residues cluster near (−60°, −45°); β-strand residues near (−120°, +130°). A Ramachandran plot is simply a scatter of (φ, ψ) for every residue.

Foldseek 3Di. A 3Di character summarizes, for each residue, the relative orientation of the Cα frame of its nearest spatial neighbor. Because it encodes fold topology rather than chemistry, 3Di alignments detect remote structural similarity that sequence alignment misses.

Radius of gyration, Cα contacts, bounding box. Three whole-structure scalars: the radius of gyration (RMS distance of Cα from centroid, in Å), the count of Cα–Cα contacts (pairs closer than 8 Å and separated by more than four residues in sequence — i.e. tertiary, not local, contacts), and the bounding-box dimensions. Together they distinguish compact globular folds from extended fibres or disordered chains.

Sequence. Sequence gives the chain of amino acids in standard one-letter code (A=alanine, C=cysteine, …, Y=tyrosine), read N→C. It is the only feature that is directly encoded by the gene; all structural features are derived from the folded form of this sequence.

mmCIF coordinates. Atomic coordinates in PDBx/mmCIF format — the same representation the Protein Data Bank distributes. Each line of the _atom_site loop places one backbone atom in Cartesian space (units: ångströms, origin: arbitrary).

Secondary structure (3-state, P-SEA). Three-state secondary structure (P-SEA) collapses the eight DSSP classes into helix (a), strand (b), and coil (c). P-SEA assigns these from Cα geometry alone — distances and angles — without requiring backbone oxygens, so it works on any Cα trace.

InterPro / GO / CATH / organism. Functional annotations link the protein to curated databases. InterPro entries identify conserved domains and families by matching the sequence against member-database signatures (Pfam, PROSITE, CDD, …). Gene Ontology (GO) terms describe molecular function, biological process, and cellular component in a controlled vocabulary. CATH places the structure in a hierarchical fold classification (Class/Architecture/Topology/Homologous-superfamily). The organism is the source species.

B-factor. B-factor (Debye–Waller factor) reflects atomic displacement in the crystal lattice. It is an experimental observable (units Å²), not a prediction; low values mean the atom is pinned down, high values mean it moves or is heterogeneous across the crystal.

Rendered structure images. Structure images are PyMOL renders from six orthogonal camera directions. Cartoon representation draws helices as coils and strands as arrows; sticks shows the backbone as bonds; surface shows the solvent-excluded envelope. Rainbow coloring maps sequence position to hue (blue→red, N→C); chain coloring assigns a distinct color per polypeptide.

Solvent-accessible surface area. Solvent-accessible surface area (SASA) is the area in Å² traced out by the centre of a 1.4 Å probe sphere (a water molecule) rolled over the protein's van der Waals surface (Shrake–Rupley / Lee–Richards construction). Buried residues have near-zero SASA; fully exposed residues can exceed 200 Å². The total SASA scales roughly with the number of surface residues.

Secondary structure (8-state, DSSP). The SS8 string is DSSP's per-residue secondary-structure call. α-helix (H) means an i→i+4 H-bond ladder; β-strand (E) means the residue participates in a β-sheet; 3₁₀ (G) and π (I) are tighter and wider helices; T/S a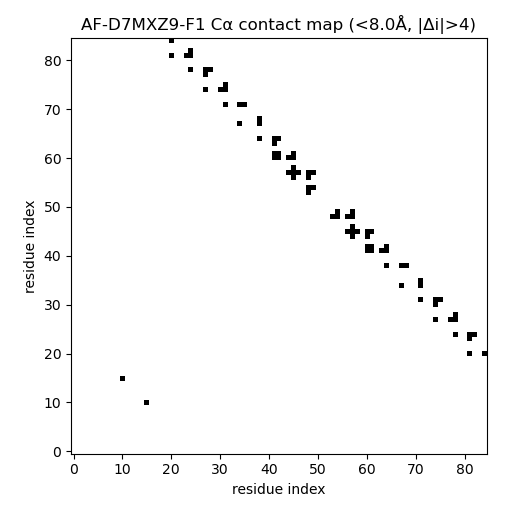re turns/bends; '-' is loop.

pLDDT. For AlphaFold models, the B-factor field carries pLDDT — the model's own estimate of local accuracy on a 0–100 scale. Regions with pLDDT<50 should be treated as essentially unmodeled; they often correspond to intrinsically disordered segments.

Nearest PDB structures. Nearest PDB neighbors are the top structural matches found by Foldseek when searching this structure against the entire Protein Data Bank. Each hit reports a TM-score (0 to 1; >0.5 almost always implies the same fold) and an E-value. These are *structural* homologs — they may share no detectable sequence similarity.